Protein AF-A0A0F9CGQ8-F1 (afdb_monomer_lite)

pLDDT: mean 73.77, std 12.97, range [41.41, 90.81]

Structure (mmCIF, N/CA/C/O backbone):
data_AF-A0A0F9CGQ8-F1
#
_entry.id   AF-A0A0F9CGQ8-F1
#
loop_
_atom_site.group_PDB
_atom_site.id
_atom_site.type_symbol
_atom_site.label_atom_id
_atom_site.label_alt_id
_atom_site.label_comp_id
_atom_site.label_asym_id
_atom_site.label_entity_id
_atom_site.label_seq_id
_atom_site.pdbx_PDB_ins_code
_atom_site.Cartn_x
_atom_site.Cartn_y
_atom_site.Cartn_z
_atom_site.occupancy
_atom_site.B_iso_or_equiv
_atom_site.auth_seq_id
_atom_site.auth_comp_id
_atom_site.auth_asym_id
_atom_site.auth_atom_id
_atom_site.pdbx_PDB_model_num
ATOM 1 N N . MET A 1 1 ? -16.987 -3.069 11.977 1.00 60.62 1 MET A N 1
ATOM 2 C CA . MET A 1 1 ? -15.919 -3.992 11.532 1.00 60.62 1 MET A CA 1
ATOM 3 C C . MET A 1 1 ? -15.961 -4.024 10.007 1.00 60.62 1 MET A C 1
ATOM 5 O O . MET A 1 1 ? -17.066 -4.067 9.477 1.00 60.62 1 MET A O 1
ATOM 9 N N . LEU A 1 2 ? -14.825 -3.897 9.308 1.00 65.75 2 LEU A N 1
ATOM 10 C CA . LEU A 1 2 ? -14.801 -3.982 7.839 1.00 65.75 2 LEU A CA 1
ATOM 11 C C . LEU A 1 2 ? -15.157 -5.407 7.405 1.00 65.75 2 LEU A C 1
ATOM 13 O O . LEU A 1 2 ? -14.612 -6.368 7.943 1.00 65.75 2 LEU A O 1
ATOM 17 N N . ARG A 1 3 ? -16.075 -5.541 6.447 1.00 79.31 3 ARG A N 1
ATOM 18 C CA . ARG A 1 3 ? -16.399 -6.827 5.815 1.00 79.31 3 ARG A CA 1
ATOM 19 C C . ARG A 1 3 ? -15.342 -7.164 4.764 1.00 79.31 3 ARG A C 1
ATOM 21 O O . ARG A 1 3 ? -14.772 -6.258 4.163 1.00 79.31 3 ARG A O 1
ATOM 28 N N . GLN A 1 4 ? -15.132 -8.455 4.500 1.00 77.06 4 GLN A N 1
ATOM 29 C CA . GLN A 1 4 ? -14.140 -8.958 3.536 1.00 77.06 4 GLN A CA 1
ATOM 30 C C . GLN A 1 4 ? -14.180 -8.215 2.189 1.00 77.06 4 GLN A C 1
ATOM 32 O O . GLN A 1 4 ? -13.147 -7.766 1.706 1.00 77.06 4 GLN A O 1
ATOM 37 N N . HIS A 1 5 ? -15.372 -8.008 1.623 1.00 81.75 5 HIS A N 1
ATOM 38 C CA . HIS A 1 5 ? -15.540 -7.282 0.360 1.00 81.75 5 HIS A CA 1
ATOM 39 C C . HIS A 1 5 ? -14.991 -5.846 0.406 1.00 81.75 5 HIS A C 1
ATOM 41 O O . HIS A 1 5 ? -14.308 -5.427 -0.519 1.00 81.75 5 HIS A O 1
ATOM 47 N N . GLN A 1 6 ? -15.189 -5.127 1.512 1.00 82.25 6 GLN A N 1
ATOM 48 C CA . GLN A 1 6 ? -14.715 -3.748 1.667 1.00 82.25 6 GLN A CA 1
ATOM 49 C C . GLN A 1 6 ? -13.183 -3.673 1.766 1.00 82.25 6 GLN A C 1
ATOM 51 O O . GLN A 1 6 ? -12.576 -2.692 1.348 1.00 82.25 6 GLN A O 1
ATOM 56 N N . VAL A 1 7 ? -12.547 -4.713 2.317 1.00 77.69 7 VAL A N 1
ATOM 57 C CA . VAL A 1 7 ? -11.081 -4.829 2.334 1.00 77.69 7 VAL A CA 1
ATOM 58 C C . VAL A 1 7 ? -10.556 -5.060 0.918 1.00 77.69 7 VAL A C 1
ATOM 60 O O . VAL A 1 7 ? -9.594 -4.411 0.517 1.00 77.69 7 VAL A O 1
ATOM 63 N N . LEU A 1 8 ? -11.216 -5.923 0.140 1.00 82.00 8 LEU A N 1
ATOM 64 C CA . LEU A 1 8 ? -10.846 -6.188 -1.253 1.00 82.00 8 LEU A CA 1
ATOM 65 C C . LEU A 1 8 ? -11.016 -4.950 -2.147 1.00 82.00 8 LEU A C 1
ATOM 67 O O . LEU A 1 8 ? -10.133 -4.656 -2.949 1.00 82.00 8 LEU A O 1
ATOM 71 N N . GLU A 1 9 ? -12.099 -4.187 -1.982 1.00 88.12 9 GLU A N 1
ATOM 72 C CA . GLU A 1 9 ? -12.294 -2.912 -2.689 1.00 88.12 9 GLU A CA 1
ATOM 73 C C . GLU A 1 9 ? -11.199 -1.899 -2.346 1.00 88.12 9 GLU A C 1
ATOM 75 O O . GLU A 1 9 ? -10.642 -1.248 -3.231 1.00 88.12 9 GLU A O 1
ATOM 80 N N . LEU A 1 10 ? -10.843 -1.798 -1.064 1.00 88.31 10 LEU A N 1
ATOM 81 C CA . LEU A 1 10 ? -9.771 -0.922 -0.611 1.00 88.31 10 LEU A CA 1
ATOM 82 C C . LEU A 1 10 ? -8.413 -1.348 -1.188 1.00 88.31 10 LEU A C 1
ATOM 84 O O . LEU A 1 10 ? -7.657 -0.492 -1.645 1.00 88.31 10 LEU A O 1
ATOM 88 N N . MET A 1 11 ? -8.125 -2.651 -1.235 1.00 85.44 11 MET A N 1
ATOM 89 C CA . MET A 1 11 ? -6.925 -3.180 -1.890 1.00 85.44 11 MET A CA 1
ATOM 90 C C . MET A 1 11 ? -6.890 -2.837 -3.383 1.00 85.44 11 MET A C 1
ATOM 92 O O . MET A 1 11 ? -5.848 -2.417 -3.886 1.00 85.44 11 MET A O 1
ATOM 96 N N . ALA A 1 12 ? -8.012 -2.977 -4.093 1.00 87.69 12 ALA A N 1
ATOM 97 C CA . ALA A 1 12 ? -8.107 -2.646 -5.514 1.00 87.69 12 ALA A CA 1
ATOM 98 C C . ALA A 1 12 ? -7.900 -1.144 -5.773 1.00 87.69 12 ALA A C 1
ATOM 100 O O . ALA A 1 12 ? -7.155 -0.763 -6.678 1.00 87.69 12 ALA A O 1
ATOM 101 N N . HIS A 1 13 ? -8.500 -0.286 -4.946 1.00 90.81 13 HIS A N 1
ATOM 102 C CA . HIS A 1 13 ? -8.331 1.162 -5.050 1.00 90.81 13 HIS A CA 1
ATOM 103 C C . HIS A 1 13 ? -6.885 1.595 -4.771 1.00 90.81 13 HIS A C 1
ATOM 105 O O . HIS A 1 13 ? -6.304 2.383 -5.518 1.00 90.81 13 HIS A O 1
ATOM 111 N N . GLU A 1 14 ? -6.276 1.041 -3.722 1.00 90.69 14 GLU A N 1
ATOM 112 C CA . GLU A 1 14 ? -4.889 1.324 -3.357 1.00 90.69 14 GLU A CA 1
ATOM 113 C C . GLU A 1 14 ? -3.912 0.840 -4.441 1.00 90.69 14 GLU A C 1
ATOM 115 O O . GLU A 1 14 ? -2.965 1.546 -4.783 1.00 90.69 14 GLU A O 1
ATOM 120 N N . ARG A 1 15 ? -4.182 -0.313 -5.065 1.00 84.69 15 ARG A N 1
ATOM 121 C CA . ARG A 1 15 ? -3.446 -0.781 -6.249 1.00 84.69 15 ARG A CA 1
ATOM 122 C C . ARG A 1 15 ? -3.516 0.203 -7.403 1.00 84.69 15 ARG A C 1
ATOM 124 O O . ARG A 1 15 ? -2.480 0.568 -7.950 1.00 84.69 15 ARG A O 1
ATOM 131 N N . GLN A 1 16 ? -4.715 0.668 -7.744 1.00 87.50 16 GLN A N 1
ATOM 132 C CA . GLN A 1 16 ? -4.893 1.641 -8.818 1.00 87.50 16 GLN A CA 1
ATOM 133 C C . GLN A 1 16 ? -4.115 2.935 -8.532 1.00 87.50 16 GLN A C 1
ATOM 135 O O . GLN A 1 16 ? -3.481 3.493 -9.430 1.00 87.50 16 GLN A O 1
ATOM 140 N N . TYR A 1 17 ? -4.122 3.398 -7.278 1.00 87.69 17 TYR A N 1
ATOM 141 C CA . TYR A 1 17 ? -3.307 4.533 -6.851 1.00 87.69 17 TYR A CA 1
ATOM 142 C C . TYR A 1 17 ? -1.807 4.262 -7.031 1.00 87.69 17 TYR A C 1
ATOM 144 O O . TYR A 1 17 ? -1.099 5.108 -7.586 1.00 87.69 17 TYR A O 1
ATOM 152 N N . GLN A 1 18 ? -1.319 3.092 -6.613 1.00 84.00 18 GLN A N 1
ATOM 153 C CA . GLN A 1 18 ? 0.089 2.718 -6.747 1.00 84.00 18 GLN A CA 1
ATOM 154 C C . GLN A 1 18 ? 0.521 2.595 -8.209 1.00 84.00 18 GLN A C 1
ATOM 156 O O . GLN A 1 18 ? 1.597 3.069 -8.560 1.00 84.00 18 GLN A O 1
ATOM 161 N N . ASP A 1 19 ? -0.313 2.028 -9.077 1.00 83.38 19 ASP A N 1
ATOM 162 C CA . ASP A 1 19 ? -0.009 1.900 -10.503 1.00 83.38 19 ASP A CA 1
ATOM 163 C C . ASP A 1 19 ? -0.061 3.248 -11.232 1.00 83.38 19 ASP A C 1
ATOM 165 O O . ASP A 1 19 ? 0.713 3.476 -12.160 1.00 83.38 19 ASP A O 1
ATOM 169 N N . LYS A 1 20 ? -0.898 4.190 -10.778 1.00 83.88 20 LYS A N 1
ATOM 170 C CA . LYS A 1 20 ? -0.890 5.574 -11.277 1.00 83.88 20 LYS A CA 1
ATOM 171 C C . LYS A 1 20 ? 0.332 6.360 -10.792 1.00 83.88 20 LYS A C 1
ATOM 173 O O . LYS A 1 20 ? 0.904 7.141 -11.551 1.00 83.88 20 LYS A O 1
ATOM 178 N N . THR A 1 21 ? 0.704 6.200 -9.525 1.00 80.50 21 THR A N 1
ATOM 179 C CA . THR A 1 21 ? 1.770 6.983 -8.876 1.00 80.50 21 THR A CA 1
ATOM 180 C C . THR A 1 21 ? 3.158 6.451 -9.243 1.00 80.50 21 THR A C 1
ATOM 182 O O . THR A 1 21 ? 4.074 7.224 -9.537 1.00 80.50 21 THR A O 1
ATOM 185 N N . TRP A 1 22 ? 3.289 5.127 -9.318 1.00 78.19 22 TRP A N 1
ATOM 186 C CA . TRP A 1 22 ? 4.497 4.397 -9.703 1.00 78.19 22 TRP A CA 1
ATOM 187 C C . TRP A 1 22 ? 4.188 3.406 -10.833 1.00 78.19 22 TRP A C 1
ATOM 189 O O . TRP A 1 22 ? 4.163 2.195 -10.598 1.00 78.19 22 TRP A O 1
ATOM 199 N N . PRO A 1 23 ? 3.950 3.900 -12.059 1.00 74.25 23 PRO A N 1
ATOM 200 C CA . PRO A 1 23 ? 3.658 3.049 -13.208 1.00 74.25 23 PRO A CA 1
ATOM 201 C C . PRO A 1 23 ? 4.817 2.094 -13.522 1.00 74.25 23 PRO A C 1
ATOM 203 O O . PRO A 1 23 ? 5.988 2.459 -13.410 1.00 74.25 23 PRO A O 1
ATOM 206 N N . ARG A 1 24 ? 4.484 0.864 -13.945 1.00 70.69 24 ARG A N 1
ATOM 207 C CA . ARG A 1 24 ? 5.427 -0.249 -14.205 1.00 70.69 24 ARG A CA 1
ATOM 208 C C . ARG A 1 24 ? 6.232 -0.111 -15.515 1.00 70.69 24 ARG A C 1
ATOM 210 O O . ARG A 1 24 ? 6.818 -1.090 -15.991 1.00 70.69 24 ARG A O 1
ATOM 217 N N . ASP A 1 25 ? 6.243 1.071 -16.132 1.00 72.81 25 ASP A N 1
ATOM 218 C CA . ASP A 1 25 ? 6.907 1.279 -17.418 1.00 72.81 25 ASP A CA 1
ATOM 219 C C . ASP A 1 25 ? 8.444 1.189 -17.315 1.00 72.81 25 ASP A C 1
ATOM 221 O O . ASP A 1 25 ? 9.054 1.368 -16.255 1.00 72.81 25 ASP A O 1
ATOM 225 N N . ALA A 1 26 ? 9.083 0.868 -18.443 1.00 63.62 26 ALA A N 1
ATOM 226 C CA . ALA A 1 26 ? 10.522 0.622 -18.512 1.00 63.62 26 ALA A CA 1
ATOM 227 C C . ALA A 1 26 ? 11.370 1.849 -18.126 1.00 63.62 26 ALA A C 1
ATOM 229 O O . ALA A 1 26 ? 12.463 1.692 -17.586 1.00 63.62 26 ALA A O 1
ATOM 230 N N . ARG A 1 27 ? 10.870 3.072 -18.353 1.00 64.94 27 ARG A N 1
ATOM 231 C CA . ARG A 1 27 ? 11.592 4.311 -18.015 1.00 64.94 27 ARG A CA 1
ATOM 232 C C . ARG A 1 27 ? 11.629 4.534 -16.507 1.00 64.94 27 ARG A C 1
ATOM 234 O O . ARG A 1 27 ? 12.632 5.001 -15.971 1.00 64.94 27 ARG A O 1
ATOM 241 N N . ARG A 1 28 ? 10.553 4.184 -15.806 1.00 63.78 28 ARG A N 1
ATOM 242 C CA . ARG A 1 28 ? 10.413 4.411 -14.364 1.00 63.78 28 ARG A CA 1
ATOM 243 C C . ARG A 1 28 ? 11.047 3.324 -13.497 1.00 63.78 28 ARG A C 1
ATOM 245 O O . ARG A 1 28 ? 11.449 3.654 -12.384 1.00 63.78 28 ARG A O 1
ATOM 252 N N . ARG A 1 29 ? 11.258 2.096 -13.998 1.00 62.22 29 ARG A N 1
ATOM 253 C CA . ARG A 1 29 ? 12.120 1.097 -13.319 1.00 62.22 29 ARG A CA 1
ATOM 254 C C . ARG A 1 29 ? 13.532 1.625 -13.075 1.00 62.22 29 ARG A C 1
ATOM 256 O O . ARG A 1 29 ? 14.093 1.391 -12.014 1.00 62.22 29 ARG A O 1
ATOM 263 N N . VAL A 1 30 ? 14.070 2.398 -14.017 1.00 63.94 30 VAL A N 1
ATOM 264 C CA . VAL A 1 30 ? 15.382 3.048 -13.872 1.00 63.94 30 VAL A CA 1
ATOM 265 C C . VAL A 1 30 ? 15.315 4.211 -12.875 1.00 63.94 30 VAL A C 1
ATOM 267 O O . VAL A 1 30 ? 16.200 4.364 -12.041 1.00 63.94 30 VAL A O 1
ATOM 270 N N . MET A 1 31 ? 14.240 5.006 -12.915 1.00 61.78 31 MET A N 1
ATOM 271 C CA . MET A 1 31 ? 14.077 6.194 -12.066 1.00 61.78 31 MET A CA 1
ATOM 272 C C . MET A 1 31 ? 13.789 5.865 -10.589 1.00 61.78 31 MET A C 1
ATOM 274 O O . MET A 1 31 ? 14.222 6.590 -9.698 1.00 61.78 31 MET A O 1
ATOM 278 N N . TYR A 1 32 ? 13.059 4.780 -10.321 1.00 61.50 32 TYR A N 1
ATOM 279 C CA . TYR A 1 32 ? 12.675 4.345 -8.972 1.00 61.50 32 TYR A CA 1
ATOM 280 C C . TYR A 1 32 ? 13.408 3.098 -8.483 1.00 61.50 32 TYR A C 1
ATOM 282 O O . TYR A 1 32 ? 13.211 2.714 -7.331 1.00 61.50 32 TYR A O 1
ATOM 290 N N . GLY A 1 33 ? 14.265 2.494 -9.310 1.00 58.94 33 GLY A N 1
ATOM 291 C CA . GLY A 1 33 ? 15.017 1.286 -8.960 1.00 58.94 33 GLY A CA 1
ATOM 292 C C . GLY A 1 33 ? 15.863 1.442 -7.694 1.00 58.94 33 GLY A C 1
ATOM 293 O O . GLY A 1 33 ? 16.024 0.485 -6.950 1.00 58.94 33 GLY A O 1
ATOM 294 N N . PHE A 1 34 ? 16.320 2.664 -7.395 1.00 60.38 34 PHE A N 1
ATOM 295 C CA . PHE A 1 34 ? 17.073 2.978 -6.173 1.00 60.38 34 PHE A CA 1
ATOM 296 C C . PHE A 1 34 ? 16.206 3.446 -4.996 1.00 60.38 34 PHE A C 1
ATOM 298 O O . PHE A 1 34 ? 16.678 3.474 -3.864 1.00 60.38 34 PHE A O 1
ATOM 305 N N . LEU A 1 35 ? 14.957 3.849 -5.246 1.00 63.50 35 LEU A N 1
ATOM 306 C CA . LEU A 1 35 ? 14.100 4.521 -4.260 1.00 63.50 35 LEU A CA 1
ATOM 307 C C . LEU A 1 35 ? 13.087 3.584 -3.592 1.00 63.50 35 LEU A C 1
ATOM 309 O O . LEU A 1 35 ? 12.404 4.024 -2.672 1.00 63.50 35 LEU A O 1
ATOM 313 N N . ALA A 1 36 ? 12.981 2.331 -4.063 1.00 73.75 36 ALA A N 1
ATOM 314 C CA . ALA A 1 36 ? 12.074 1.284 -3.571 1.00 73.75 36 ALA A CA 1
ATOM 315 C C . ALA A 1 36 ? 10.756 1.849 -2.983 1.00 73.75 36 ALA A C 1
ATOM 317 O O . ALA A 1 36 ? 10.453 1.650 -1.805 1.00 73.75 36 ALA A O 1
ATOM 318 N N . PRO A 1 37 ? 9.973 2.616 -3.770 1.00 73.69 37 PRO A N 1
ATOM 319 C CA . PRO A 1 37 ? 8.890 3.461 -3.253 1.00 73.69 37 PRO A CA 1
ATOM 320 C C . PRO A 1 37 ? 7.790 2.679 -2.522 1.00 73.69 37 PRO A C 1
ATOM 322 O O . PRO A 1 37 ? 7.142 3.201 -1.615 1.00 73.69 37 PRO A O 1
ATOM 325 N N . HIS A 1 38 ? 7.612 1.408 -2.876 1.00 74.06 38 HIS A N 1
ATOM 326 C CA . HIS A 1 38 ? 6.715 0.487 -2.189 1.00 74.06 38 HIS A CA 1
ATOM 327 C C . HIS A 1 38 ? 7.148 0.214 -0.734 1.00 74.06 38 HIS A C 1
ATOM 329 O O . HIS A 1 38 ? 6.285 0.095 0.131 1.00 74.06 38 HIS A O 1
ATOM 335 N N . LEU A 1 39 ? 8.453 0.194 -0.422 1.00 76.12 39 LEU A N 1
ATOM 336 C CA . LEU A 1 39 ? 8.957 0.030 0.950 1.00 76.12 39 LEU A CA 1
ATOM 337 C C . LEU A 1 39 ? 8.695 1.275 1.805 1.00 76.12 39 LEU A C 1
ATOM 339 O O . LEU A 1 39 ? 8.341 1.156 2.978 1.00 76.12 39 LEU A O 1
ATOM 343 N N . ILE A 1 40 ? 8.813 2.468 1.215 1.00 82.62 40 ILE A N 1
ATOM 344 C CA . ILE A 1 40 ? 8.497 3.736 1.893 1.00 82.62 40 ILE A CA 1
ATOM 345 C C . ILE A 1 40 ? 7.008 3.779 2.263 1.00 82.62 40 ILE A C 1
ATOM 347 O O . ILE A 1 40 ? 6.650 4.117 3.396 1.00 82.62 40 ILE A O 1
ATOM 351 N N . LEU A 1 41 ? 6.134 3.389 1.330 1.00 82.69 41 LEU A N 1
ATOM 352 C CA . LEU A 1 41 ? 4.703 3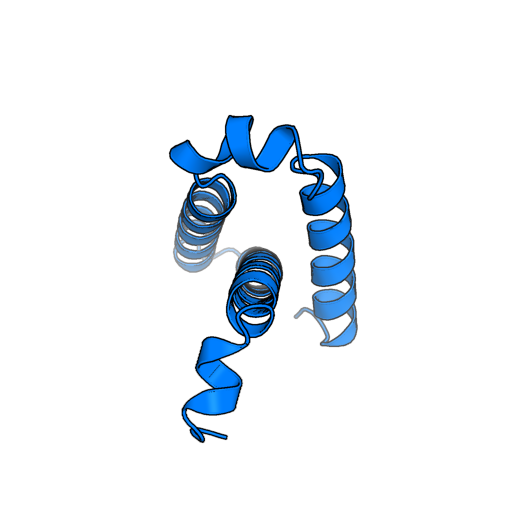.274 1.599 1.00 82.69 41 LEU A CA 1
ATOM 353 C C . LEU A 1 41 ? 4.392 2.223 2.665 1.00 82.69 41 LEU A C 1
ATOM 355 O O . LEU A 1 41 ? 3.590 2.489 3.559 1.00 82.69 41 LEU A O 1
ATOM 359 N N . LEU A 1 42 ? 5.027 1.051 2.580 1.00 84.06 42 LEU A N 1
ATOM 360 C CA . LEU A 1 42 ? 4.833 -0.035 3.536 1.00 84.06 42 LEU A CA 1
ATOM 361 C C . LEU A 1 42 ? 5.146 0.439 4.954 1.00 84.06 42 LEU A C 1
ATOM 363 O O . LEU A 1 42 ? 4.309 0.303 5.844 1.00 84.06 42 LEU A O 1
ATOM 367 N N . ARG A 1 43 ? 6.311 1.069 5.139 1.00 84.69 43 ARG A N 1
ATOM 368 C CA . ARG A 1 43 ? 6.724 1.650 6.419 1.00 84.69 43 ARG A CA 1
ATOM 369 C C . ARG A 1 43 ? 5.706 2.666 6.933 1.00 84.69 43 ARG A C 1
ATOM 371 O O . ARG A 1 43 ? 5.268 2.573 8.073 1.00 84.69 43 ARG A O 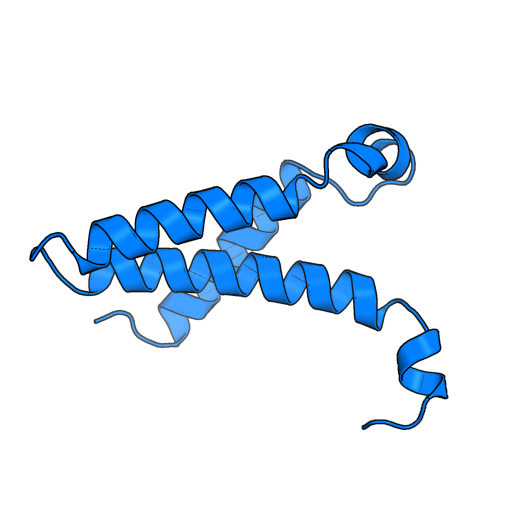1
ATOM 378 N N . THR A 1 44 ? 5.269 3.580 6.068 1.00 87.69 44 THR A N 1
ATOM 379 C CA . THR A 1 44 ? 4.289 4.618 6.422 1.00 87.69 44 THR A CA 1
ATOM 380 C C . THR A 1 44 ? 2.953 4.027 6.887 1.00 87.69 44 THR A C 1
ATOM 382 O O . THR A 1 44 ? 2.350 4.520 7.840 1.00 87.69 44 THR A O 1
ATOM 385 N N . TYR A 1 45 ? 2.444 2.991 6.211 1.00 89.06 45 TYR A N 1
ATOM 386 C CA . TYR A 1 45 ? 1.173 2.372 6.599 1.00 89.06 45 TYR A CA 1
ATOM 387 C C . TYR A 1 45 ? 1.295 1.486 7.837 1.00 89.06 45 TYR A C 1
ATOM 389 O O . TYR A 1 45 ? 0.341 1.433 8.610 1.00 89.06 45 TYR A O 1
ATOM 397 N N . LEU A 1 46 ? 2.453 0.861 8.068 1.00 85.94 46 LEU A N 1
ATOM 398 C CA . LEU A 1 46 ? 2.746 0.154 9.317 1.00 85.94 46 LEU A CA 1
ATOM 399 C C . LEU A 1 46 ? 2.731 1.111 10.513 1.00 85.94 46 LEU A C 1
ATOM 401 O O . LEU A 1 46 ? 1.983 0.875 11.456 1.00 85.94 46 LEU A O 1
ATOM 405 N N . GLU A 1 47 ? 3.440 2.239 10.428 1.00 88.12 47 GLU A N 1
ATOM 406 C CA . GLU A 1 47 ? 3.459 3.261 11.488 1.00 88.12 47 GLU A CA 1
ATOM 407 C C . GLU A 1 47 ? 2.040 3.779 11.802 1.00 88.12 47 GLU A C 1
ATOM 409 O O . GLU A 1 47 ? 1.649 3.932 12.960 1.00 88.12 47 GLU A O 1
ATOM 414 N N . LYS A 1 48 ? 1.211 3.988 10.769 1.00 86.25 48 LYS A N 1
ATOM 415 C CA . LYS A 1 48 ? -0.200 4.376 10.942 1.00 86.25 48 LYS A CA 1
ATOM 416 C C . LYS A 1 48 ? -1.051 3.273 11.565 1.00 86.25 48 LYS A C 1
ATOM 418 O O . LYS A 1 48 ? -1.958 3.584 12.335 1.00 86.25 48 LYS A O 1
ATOM 423 N N . ALA A 1 49 ? -0.807 2.011 11.216 1.00 84.38 49 ALA A N 1
ATOM 424 C CA . ALA A 1 49 ? -1.514 0.875 11.797 1.00 84.38 49 ALA A CA 1
ATOM 425 C C . ALA A 1 49 ? -1.181 0.734 13.289 1.00 84.38 49 ALA A C 1
ATOM 427 O O . ALA A 1 49 ? -2.091 0.602 14.104 1.00 84.38 49 ALA A O 1
ATOM 428 N N . GLU A 1 50 ? 0.099 0.841 13.653 1.00 84.25 50 GLU A N 1
ATOM 429 C CA . GLU A 1 50 ? 0.577 0.820 15.040 1.00 84.25 50 GLU A CA 1
ATOM 430 C C . GLU A 1 50 ? -0.022 1.965 15.869 1.00 84.25 50 GLU A C 1
ATOM 432 O O . GLU A 1 50 ? -0.564 1.737 16.954 1.00 84.25 50 GLU A O 1
ATOM 437 N N . ALA A 1 51 ? -0.013 3.192 15.338 1.00 84.12 51 ALA A N 1
ATOM 438 C CA . ALA A 1 51 ? -0.644 4.342 15.986 1.00 84.12 51 ALA A CA 1
ATOM 439 C C . ALA A 1 51 ? -2.162 4.142 16.174 1.00 84.12 51 ALA A C 1
ATOM 441 O O . ALA A 1 51 ? -2.720 4.465 17.223 1.00 84.12 51 ALA A O 1
ATOM 442 N N . ALA A 1 52 ? -2.839 3.565 15.177 1.00 81.56 52 ALA A N 1
ATOM 443 C CA . ALA A 1 52 ? -4.269 3.283 15.252 1.00 81.56 52 ALA A CA 1
ATOM 444 C C . ALA A 1 52 ? -4.610 2.182 16.270 1.00 81.56 52 ALA A C 1
ATOM 446 O O . ALA A 1 52 ? -5.652 2.274 16.911 1.00 81.56 52 ALA A O 1
ATOM 447 N N . TRP A 1 53 ? -3.755 1.166 16.439 1.00 75.38 53 TRP A N 1
ATOM 448 C CA . TRP A 1 53 ? -3.939 0.108 17.442 1.00 75.38 53 TRP A CA 1
ATOM 449 C C . TRP A 1 53 ? -3.674 0.571 18.872 1.00 75.38 53 TRP A C 1
ATOM 451 O O . TRP A 1 53 ? -4.300 0.073 19.805 1.00 75.38 53 TRP A O 1
ATOM 461 N N . THR A 1 54 ? -2.746 1.509 19.047 1.00 78.12 54 THR A N 1
ATOM 462 C CA . THR A 1 54 ? -2.387 2.059 20.361 1.00 78.12 54 THR A CA 1
ATOM 463 C C . THR A 1 54 ? -3.350 3.151 20.819 1.00 78.12 54 THR A C 1
ATOM 465 O O . THR A 1 54 ? -3.580 3.301 22.018 1.00 78.12 54 THR A O 1
ATOM 468 N N . SER A 1 55 ? -3.973 3.882 19.891 1.00 71.56 55 SER A N 1
ATOM 469 C CA . SER A 1 55 ? -5.086 4.773 20.213 1.00 71.56 55 SER A CA 1
ATOM 470 C C . SER A 1 55 ? -6.362 3.947 20.399 1.00 71.56 55 SER A C 1
ATOM 472 O O . SER A 1 55 ? -6.797 3.253 19.487 1.00 71.56 55 SER A O 1
ATOM 474 N N . SER A 1 56 ? -7.009 4.028 21.558 1.00 61.09 56 SER A N 1
ATOM 475 C CA . SER A 1 56 ? -8.201 3.249 21.948 1.00 61.09 56 SER A CA 1
ATOM 476 C C . SER A 1 56 ? -9.456 3.457 21.066 1.00 61.09 56 SER A C 1
ATOM 478 O O . SER A 1 56 ? -10.539 2.983 21.405 1.00 61.09 56 SER A O 1
ATOM 480 N N . ASN A 1 57 ? -9.333 4.157 19.932 1.00 61.34 57 ASN A N 1
ATOM 481 C CA . ASN A 1 57 ? -10.399 4.597 19.032 1.00 61.34 57 ASN A CA 1
ATOM 482 C C . ASN A 1 57 ? -10.565 3.686 17.802 1.00 61.34 57 ASN A C 1
ATOM 484 O O . ASN A 1 57 ? -10.622 4.135 16.659 1.00 61.34 57 ASN A O 1
ATOM 488 N N . GLY A 1 58 ? -10.756 2.394 18.066 1.00 58.12 58 GLY A N 1
ATOM 489 C CA . GLY A 1 58 ? -11.513 1.515 17.180 1.00 58.12 58 GLY A CA 1
ATOM 490 C C . GLY A 1 58 ? -10.732 0.843 16.046 1.00 58.12 58 GLY A C 1
ATOM 491 O O . GLY A 1 58 ? -10.138 1.467 15.171 1.00 58.12 58 GLY A O 1
ATOM 492 N N . ASN A 1 59 ? -10.902 -0.479 15.981 1.00 67.38 59 ASN A N 1
ATOM 493 C CA . ASN A 1 59 ? -10.342 -1.404 14.990 1.00 67.38 59 ASN A CA 1
ATOM 494 C C . ASN A 1 59 ? -10.525 -1.010 13.508 1.00 67.38 59 ASN A C 1
ATOM 496 O O . ASN A 1 59 ? -9.880 -1.594 12.644 1.00 67.38 59 ASN A O 1
ATOM 500 N N . LEU A 1 60 ? -11.408 -0.062 13.172 1.00 72.81 60 LEU A N 1
ATOM 501 C CA . LEU A 1 60 ? -11.700 0.296 11.781 1.00 72.81 60 LEU A CA 1
ATOM 502 C C . LEU A 1 60 ? -10.511 0.983 11.090 1.00 72.81 60 LEU A C 1
ATOM 504 O O . LEU A 1 60 ? -10.206 0.638 9.951 1.00 72.81 60 LEU A O 1
ATOM 508 N N . ALA A 1 61 ? -9.827 1.906 11.774 1.00 79.88 61 ALA A N 1
ATOM 509 C CA . ALA A 1 61 ? -8.681 2.618 11.209 1.00 79.88 61 ALA A CA 1
ATOM 510 C C . ALA A 1 61 ? -7.483 1.679 10.998 1.00 79.88 61 ALA A C 1
ATOM 512 O O . ALA A 1 61 ? -6.879 1.687 9.926 1.00 79.88 61 ALA A O 1
ATOM 513 N N . GLY A 1 62 ? -7.201 0.809 11.976 1.00 78.75 62 GLY A N 1
ATOM 514 C CA . GLY A 1 62 ? -6.162 -0.220 11.868 1.00 78.75 62 GLY A CA 1
ATOM 515 C C . GLY A 1 62 ? -6.433 -1.206 10.727 1.00 78.75 62 GLY A C 1
ATOM 516 O O . GLY A 1 62 ? -5.564 -1.431 9.890 1.00 78.75 62 GLY A O 1
ATOM 517 N N . LEU A 1 63 ? -7.667 -1.715 10.606 1.00 76.50 63 LEU A N 1
ATOM 518 C CA . LEU A 1 63 ? -8.051 -2.628 9.519 1.00 76.50 63 LEU A CA 1
ATOM 519 C C . LEU A 1 63 ? -7.917 -1.996 8.122 1.00 76.50 63 LEU A C 1
ATOM 521 O O . LEU A 1 63 ? -7.530 -2.682 7.178 1.00 76.50 63 LEU A O 1
ATOM 525 N N . GLN A 1 64 ? 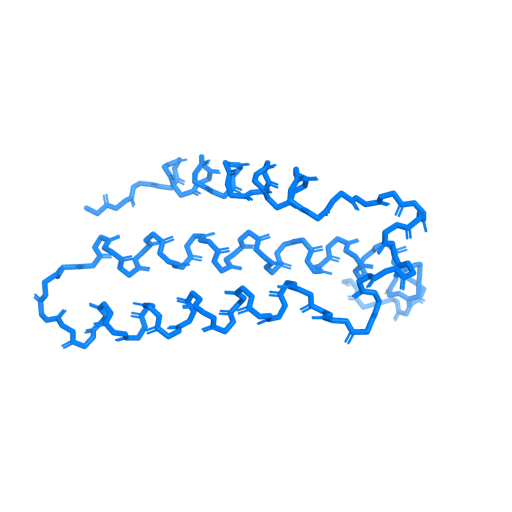-8.192 -0.695 7.976 1.00 83.12 64 GLN A N 1
ATOM 526 C CA . GLN A 1 64 ? -7.941 0.014 6.715 1.00 83.12 64 GLN A CA 1
ATOM 527 C C . GLN A 1 64 ? -6.449 0.055 6.374 1.00 83.12 64 GLN A C 1
ATOM 529 O O . GLN A 1 64 ? -6.094 -0.164 5.217 1.00 83.12 64 GLN A O 1
ATOM 534 N N . GLN A 1 65 ? -5.570 0.299 7.355 1.00 86.81 65 G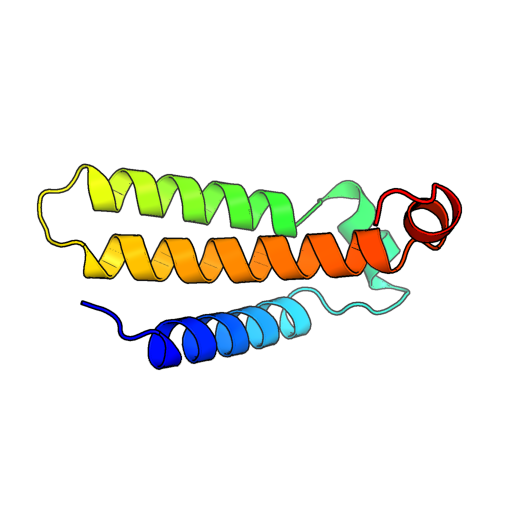LN A N 1
ATOM 535 C CA . GLN A 1 65 ? -4.124 0.277 7.109 1.00 86.81 65 GLN A CA 1
ATOM 536 C C . GLN A 1 65 ? -3.633 -1.128 6.748 1.00 86.81 65 GLN A C 1
ATOM 538 O O . GLN A 1 65 ? -2.861 -1.271 5.804 1.00 86.81 65 GLN A O 1
ATOM 543 N N . VAL A 1 66 ? -4.144 -2.169 7.415 1.00 82.44 66 VAL A N 1
ATOM 544 C CA . VAL A 1 66 ? -3.843 -3.572 7.076 1.00 82.44 66 VAL A CA 1
ATOM 545 C C . VAL A 1 66 ? -4.217 -3.887 5.624 1.00 82.44 66 VAL A C 1
ATOM 547 O O . VAL A 1 66 ? -3.424 -4.497 4.911 1.00 82.44 66 VAL A O 1
ATOM 550 N N . GLY A 1 67 ? -5.373 -3.418 5.143 1.00 82.94 67 GLY A N 1
ATOM 551 C CA . GLY A 1 67 ? -5.753 -3.578 3.735 1.00 82.94 67 GLY A CA 1
ATOM 552 C C . GLY A 1 67 ? -4.781 -2.893 2.762 1.00 82.94 67 GLY A C 1
ATOM 553 O O . GLY A 1 67 ? -4.437 -3.467 1.730 1.00 82.94 67 GLY A O 1
ATOM 554 N N . LYS A 1 68 ? -4.267 -1.703 3.100 1.00 88.94 68 LYS A N 1
ATOM 555 C CA . LYS A 1 68 ? -3.252 -1.010 2.282 1.00 88.94 68 LYS A CA 1
ATOM 556 C C . LYS A 1 68 ? -1.913 -1.748 2.272 1.00 88.94 68 LYS A C 1
ATOM 558 O O . LYS A 1 68 ? -1.297 -1.881 1.218 1.00 88.94 68 LYS A O 1
ATOM 563 N N . ILE A 1 69 ? -1.490 -2.271 3.423 1.00 88.81 69 ILE A N 1
ATOM 564 C CA . ILE A 1 69 ? -0.287 -3.106 3.552 1.00 88.81 69 ILE A CA 1
ATOM 565 C C . ILE A 1 69 ? -0.415 -4.364 2.684 1.00 88.81 69 ILE A C 1
ATOM 567 O O . ILE A 1 69 ? 0.498 -4.672 1.919 1.00 88.81 69 ILE A O 1
ATOM 571 N N . ALA A 1 70 ? -1.5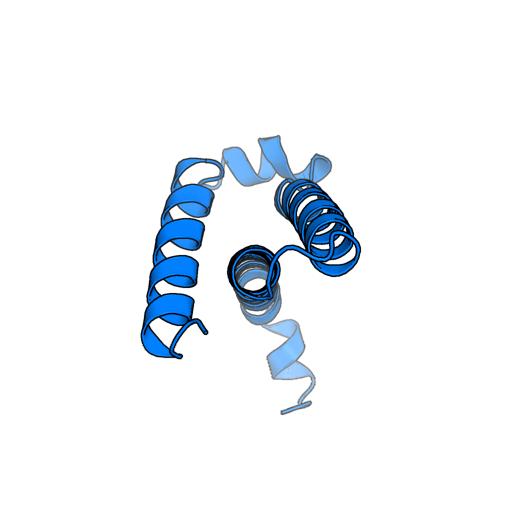63 -5.046 2.730 1.00 81.50 70 ALA A N 1
ATOM 572 C CA . ALA A 1 70 ? -1.827 -6.226 1.907 1.00 81.50 70 ALA A CA 1
ATOM 573 C C . ALA A 1 70 ? -1.744 -5.923 0.399 1.00 81.50 70 ALA A C 1
ATOM 575 O O . ALA A 1 70 ? -1.209 -6.728 -0.360 1.00 81.50 70 ALA A O 1
ATOM 576 N N . ALA A 1 71 ? -2.209 -4.749 -0.042 1.00 86.81 71 ALA A N 1
ATOM 577 C CA . ALA A 1 71 ? -2.085 -4.327 -1.438 1.00 86.81 71 ALA A CA 1
ATOM 578 C C . ALA A 1 71 ? -0.617 -4.165 -1.878 1.00 86.81 71 ALA A C 1
ATOM 580 O O . ALA A 1 71 ? -0.266 -4.579 -2.984 1.00 86.81 71 ALA A O 1
ATOM 581 N N . ILE A 1 72 ? 0.238 -3.607 -1.010 1.00 86.31 72 ILE A N 1
ATOM 582 C CA . ILE A 1 72 ? 1.682 -3.475 -1.263 1.00 86.31 72 ILE A CA 1
ATOM 583 C C . ILE A 1 72 ? 2.352 -4.848 -1.298 1.00 86.31 72 ILE A C 1
ATOM 585 O O . ILE A 1 72 ? 3.116 -5.123 -2.219 1.00 86.31 72 ILE A O 1
ATOM 589 N N . ALA A 1 73 ? 2.047 -5.717 -0.332 1.00 81.56 73 ALA A N 1
ATOM 590 C CA . ALA A 1 73 ? 2.604 -7.065 -0.271 1.00 81.56 73 ALA A CA 1
ATOM 591 C C . ALA A 1 73 ? 2.241 -7.881 -1.519 1.00 81.56 73 ALA A C 1
ATOM 593 O O . ALA A 1 73 ? 3.117 -8.484 -2.125 1.00 81.56 73 ALA A O 1
ATOM 594 N N . LEU A 1 74 ? 0.981 -7.830 -1.964 1.00 81.06 74 LEU A N 1
ATOM 595 C CA . LEU A 1 74 ? 0.551 -8.491 -3.198 1.00 81.06 74 LEU A CA 1
ATOM 596 C C . LEU A 1 74 ? 1.279 -7.936 -4.430 1.00 81.06 74 LEU A C 1
ATOM 598 O O . LEU A 1 74 ? 1.619 -8.681 -5.341 1.00 81.06 74 LEU A O 1
ATOM 602 N N . ARG A 1 75 ? 1.529 -6.624 -4.471 1.00 79.38 75 ARG A N 1
ATOM 603 C CA . ARG A 1 75 ? 2.2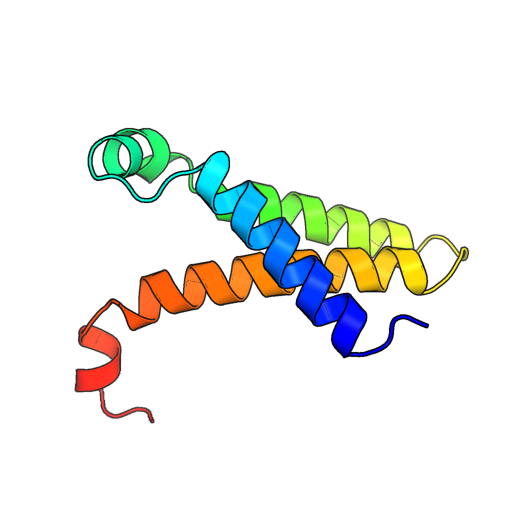98 -5.999 -5.553 1.00 79.38 75 ARG A CA 1
ATOM 604 C C . ARG A 1 75 ? 3.758 -6.460 -5.556 1.00 79.38 75 ARG A C 1
ATOM 606 O O . ARG A 1 75 ? 4.269 -6.784 -6.618 1.00 79.38 75 ARG A O 1
ATOM 613 N N . ALA A 1 76 ? 4.392 -6.539 -4.388 1.00 77.75 76 ALA A N 1
ATOM 614 C CA . ALA A 1 76 ? 5.743 -7.076 -4.248 1.00 77.75 76 ALA A CA 1
ATOM 615 C C . ALA A 1 76 ? 5.806 -8.563 -4.633 1.00 77.75 76 ALA A C 1
ATOM 617 O O . ALA A 1 76 ? 6.719 -8.965 -5.346 1.00 77.75 76 ALA A O 1
ATOM 618 N N . LEU A 1 77 ? 4.807 -9.355 -4.227 1.00 71.19 77 LEU A N 1
ATOM 619 C CA . LEU A 1 77 ? 4.698 -10.762 -4.603 1.00 71.19 77 LEU A CA 1
ATOM 620 C C . LEU A 1 77 ? 4.587 -10.934 -6.114 1.00 71.19 77 LEU A C 1
ATOM 622 O O . LEU A 1 77 ? 5.335 -11.723 -6.659 1.00 71.19 77 LEU A O 1
ATOM 626 N N . GLU A 1 78 ? 3.752 -10.162 -6.810 1.00 69.31 78 GLU A N 1
ATOM 627 C CA . GLU A 1 78 ? 3.692 -10.200 -8.280 1.00 69.31 78 GLU A CA 1
ATOM 628 C C . GLU A 1 78 ? 5.018 -9.808 -8.948 1.00 69.31 78 GLU A C 1
ATOM 630 O O . GLU A 1 78 ? 5.354 -10.333 -10.008 1.00 69.31 78 GLU A O 1
ATOM 635 N N . GLU A 1 79 ? 5.773 -8.883 -8.351 1.00 71.88 79 GLU A N 1
ATOM 636 C CA . GLU A 1 79 ? 7.108 -8.515 -8.834 1.00 71.88 79 GLU A CA 1
ATOM 637 C C . GLU A 1 79 ? 8.119 -9.655 -8.624 1.00 71.88 79 GLU A C 1
ATOM 639 O O . GLU A 1 79 ? 8.988 -9.853 -9.471 1.00 71.88 79 GLU A O 1
ATOM 644 N N . THR A 1 80 ? 7.982 -10.438 -7.547 1.00 65.69 80 THR A N 1
ATOM 645 C CA . THR A 1 80 ? 8.827 -11.613 -7.276 1.00 65.69 80 THR A CA 1
ATOM 646 C C . THR A 1 80 ? 8.361 -12.899 -7.960 1.00 65.69 80 THR A C 1
ATOM 648 O O . THR A 1 80 ? 9.197 -13.691 -8.355 1.00 65.69 80 THR A O 1
ATOM 651 N N . GLU A 1 81 ? 7.063 -13.134 -8.145 1.00 53.47 81 GLU A N 1
ATOM 652 C CA . GLU A 1 81 ? 6.500 -14.303 -8.843 1.00 53.47 81 GLU A CA 1
ATOM 653 C C . GLU A 1 81 ? 6.582 -14.144 -10.366 1.00 53.47 81 GLU A C 1
ATOM 655 O O . GLU A 1 81 ? 6.587 -15.130 -11.095 1.00 53.47 81 GLU A O 1
ATOM 660 N N . GLY A 1 82 ? 6.724 -12.907 -10.856 1.00 49.56 82 GLY A N 1
ATOM 661 C CA . GLY A 1 82 ? 7.201 -12.631 -12.211 1.00 49.56 82 GLY A CA 1
ATOM 662 C C . GLY A 1 82 ? 8.685 -12.969 -12.424 1.00 49.56 82 GLY A C 1
ATOM 663 O O . GLY A 1 82 ? 9.160 -12.869 -13.554 1.00 49.56 82 GLY A O 1
ATOM 664 N N . SER A 1 83 ? 9.417 -13.360 -11.371 1.00 50.81 83 SER A N 1
ATOM 665 C CA . SER A 1 83 ? 10.725 -14.004 -11.483 1.00 50.81 83 SER A CA 1
ATOM 666 C C . SER A 1 83 ? 10.511 -15.504 -11.691 1.00 50.81 83 SER A C 1
ATOM 668 O O . SER A 1 83 ? 10.185 -16.231 -10.751 1.00 50.81 83 SER A O 1
ATOM 670 N N . GLU A 1 84 ? 10.712 -15.981 -12.922 1.00 54.44 84 GLU A N 1
ATOM 671 C CA . GLU A 1 84 ? 10.727 -17.409 -13.302 1.00 54.44 84 GLU A CA 1
ATOM 672 C C . GLU A 1 84 ? 11.555 -18.294 -12.340 1.00 54.44 84 GLU A C 1
ATOM 674 O O . GLU A 1 84 ? 11.300 -19.490 -12.198 1.00 54.44 84 GLU A O 1
ATOM 679 N N . GLU A 1 85 ? 12.488 -17.691 -11.603 1.00 49.56 85 GLU A N 1
ATOM 680 C CA . GLU A 1 85 ? 13.422 -18.331 -10.681 1.00 49.56 85 GLU A CA 1
ATOM 681 C C . GLU A 1 85 ? 12.767 -19.022 -9.464 1.00 49.56 85 GLU A C 1
ATOM 683 O O . GLU A 1 85 ? 13.344 -19.953 -8.896 1.00 49.56 85 GLU A O 1
ATOM 688 N N . LEU A 1 86 ? 11.572 -18.597 -9.032 1.00 46.09 86 LEU A N 1
ATOM 689 C CA . LEU A 1 86 ? 10.851 -19.245 -7.919 1.00 46.09 86 LEU A CA 1
ATOM 690 C C . LEU A 1 86 ? 10.023 -20.454 -8.378 1.00 46.09 86 LEU A C 1
ATOM 692 O O . LEU A 1 86 ? 9.837 -21.400 -7.611 1.00 46.09 86 LEU A O 1
ATOM 696 N N . ILE A 1 87 ? 9.580 -20.452 -9.637 1.00 49.09 87 ILE A N 1
ATOM 697 C CA . ILE A 1 87 ? 8.871 -21.574 -10.265 1.00 49.09 87 ILE A CA 1
ATOM 698 C C . ILE A 1 87 ? 9.858 -22.710 -10.576 1.00 49.09 87 ILE A C 1
ATOM 700 O O . ILE A 1 87 ? 9.544 -23.872 -10.318 1.00 49.09 87 ILE A O 1
ATOM 704 N N . GLU A 1 88 ? 11.074 -22.393 -11.037 1.00 48.31 88 GLU A N 1
ATOM 705 C CA . GLU A 1 88 ? 12.137 -23.388 -11.265 1.00 48.31 88 GLU A CA 1
ATOM 706 C C . GLU A 1 88 ? 12.579 -24.117 -9.990 1.00 48.31 88 GLU A C 1
ATOM 708 O O . GLU A 1 88 ? 12.935 -25.294 -10.040 1.00 48.31 88 GLU A O 1
ATOM 713 N N . LYS A 1 89 ? 12.545 -23.450 -8.830 1.00 52.22 89 LYS A N 1
ATOM 714 C CA . LYS A 1 89 ? 13.028 -24.028 -7.565 1.00 52.22 89 LYS A CA 1
ATOM 715 C C . LYS A 1 89 ? 12.032 -24.974 -6.886 1.00 52.22 89 LYS A C 1
ATOM 717 O O . LYS A 1 89 ? 12.349 -25.505 -5.826 1.00 52.22 89 LYS A O 1
ATOM 722 N N . GLY A 1 90 ? 10.868 -25.233 -7.492 1.00 41.41 90 GLY A N 1
ATOM 723 C CA . GLY A 1 90 ? 9.992 -26.350 -7.113 1.00 41.41 90 GLY A CA 1
ATOM 724 C C . GLY A 1 90 ? 9.437 -26.295 -5.686 1.00 41.41 90 GLY A C 1
ATOM 725 O O . GLY A 1 90 ? 9.165 -27.336 -5.099 1.00 41.41 90 GLY A O 1
ATOM 726 N N . LEU A 1 91 ? 9.281 -25.099 -5.115 1.00 47.62 91 LEU A N 1
ATOM 727 C CA . LEU A 1 91 ? 8.745 -24.888 -3.765 1.00 47.62 91 LEU A CA 1
ATOM 728 C C . LEU A 1 91 ? 7.287 -24.413 -3.815 1.00 47.62 91 LEU A C 1
ATOM 730 O O . LEU A 1 91 ? 6.938 -23.383 -3.239 1.00 47.62 91 LEU A O 1
ATOM 734 N N . ARG A 1 92 ? 6.454 -25.160 -4.543 1.00 44.72 92 ARG A N 1
ATOM 735 C CA . ARG A 1 92 ? 5.000 -24.983 -4.563 1.00 44.72 92 ARG A CA 1
ATOM 736 C C . ARG A 1 92 ? 4.321 -25.996 -3.655 1.00 44.72 92 ARG A C 1
ATOM 738 O O . ARG A 1 92 ? 4.780 -27.159 -3.649 1.00 44.72 92 ARG A O 1
#

Foldseek 3Di:
DDDPVNLVVLLVVLLVVCCVVQPPDPVSCVVCVPVPVLVVLLVVLVVQLVVVVPPPPDPPSNSSSVSSNVSSVVVVVVVVVVPCVVVVVPPD

Radius of gyration: 15.41 Å; chains: 1; bounding box: 34×33×40 Å

Organism: NCBI:txid412755

Sequence (92 aa):
MLRQHQVLELMAHERQYQDKTWPRDARRRVMYGFLAPHLILLRTYLEKAEAAWTSSNGNLAGLQQVGKIAAIALRALEETEGSEELIEKGLR

Secondary structure (DSSP, 8-state):
---HHHHHHHHHHHHHHHHHHS---HHHHHHHTTT-HHHHHHHHHHHHHHHHHHSSS-HHHHHHHHHHHHHHHHHHHHHHHTSHHHHHTT--